Protein AF-A0A519DBK4-F1 (afdb_monomer)

Radius of gyration: 14.8 Å; Cα contacts (8 Å, |Δi|>4): 82; chains: 1; bounding box: 28×33×36 Å

Secondary structure (DSSP, 8-state):
---EEEEEEEEETTEEEEEEEEESSTTHHHHHHHHSS-GGGEEEEEEEES---S-PPPHHHHTT-

Sequence (65 aa):
MVRWIATVWYRHDAHNVDVTHELEELGDLQELIERGPHWDTIAKIEVTRVTLNKTPLTIEQAEKL

Solvent-accessible surface area (backbone atoms only — not comparable to full-atom values): 4094 Å² total; per-residue (Å²): 117,77,40,31,39,38,38,39,29,30,63,44,103,90,47,74,49,76,49,79,43,80,26,66,48,79,69,55,52,55,57,48,50,75,73,49,68,68,66,89,35,54,75,49,76,49,78,45,62,72,70,81,89,61,81,76,81,49,72,81,58,60,81,73,114

Foldseek 3Di:
DFFKKKWWWFDDPPDTDIDIDTDPDPVVVVVCCVPDPPVVRTPDMDMDTPDPPDDPQDPVRVVVD

Nearest PDB structures (foldseek):
  8ckb-assembly1_I001  TM=4.811E-01  e=1.365E-01  Bacteroides phage crAss001
  2lmc-assembly1_A  TM=4.812E-01  e=5.380E-01  Escherichia phage T7
  2wnm-assembly1_A  TM=4.990E-01  e=1.104E+00  Escherichia phage T7
  4pcq-assembly2_C  TM=4.640E-01  e=2.754E+00  Mycobacterium tuberculosis H37Rv
  5tva-assembly2_B  TM=4.700E-01  e=3.138E+00  Aquifex aeolicus

Structure (mmCIF, N/CA/C/O backbone):
data_AF-A0A519DBK4-F1
#
_entry.id   AF-A0A519DBK4-F1
#
loop_
_atom_site.group_PDB
_atom_site.id
_atom_site.type_symbol
_atom_site.label_atom_id
_atom_site.label_alt_id
_atom_site.label_comp_id
_atom_site.label_asym_id
_atom_site.label_entity_id
_atom_site.label_seq_id
_atom_site.pdbx_PDB_ins_code
_atom_site.Cartn_x
_atom_site.Cartn_y
_atom_site.Cartn_z
_atom_site.occupancy
_atom_site.B_iso_or_equiv
_atom_site.auth_seq_id
_atom_site.auth_comp_id
_atom_site.auth_asym_id
_atom_site.auth_atom_id
_atom_site.pdbx_PDB_model_num
ATOM 1 N N . MET A 1 1 ? -9.717 13.216 7.336 1.00 79.12 1 MET A N 1
ATOM 2 C CA . MET A 1 1 ? -8.593 12.789 8.222 1.00 79.12 1 MET A CA 1
ATOM 3 C C . MET A 1 1 ? -7.971 11.549 7.609 1.00 79.12 1 MET A C 1
ATOM 5 O O . MET A 1 1 ? -8.724 10.651 7.258 1.00 79.12 1 MET A O 1
ATOM 9 N N . VAL A 1 2 ? -6.640 11.476 7.501 1.00 86.44 2 VAL A N 1
ATOM 10 C CA . VAL A 1 2 ? -5.949 10.321 6.899 1.00 86.44 2 VAL A CA 1
ATOM 11 C C . VAL A 1 2 ? -6.245 9.048 7.690 1.00 86.44 2 VAL A C 1
ATOM 13 O O . VAL A 1 2 ? -6.051 9.003 8.907 1.00 86.44 2 VAL A O 1
ATOM 16 N N . ARG A 1 3 ? -6.732 8.013 7.001 1.00 90.69 3 ARG A N 1
ATOM 17 C CA . ARG A 1 3 ? -7.051 6.705 7.598 1.00 90.69 3 ARG A CA 1
ATOM 18 C C . ARG A 1 3 ? -6.106 5.615 7.115 1.00 90.69 3 ARG A C 1
ATOM 20 O O . ARG A 1 3 ? -5.840 4.673 7.868 1.00 90.69 3 ARG A O 1
ATOM 27 N N . TRP A 1 4 ? -5.599 5.760 5.896 1.00 93.81 4 TRP A N 1
ATOM 28 C CA . TRP A 1 4 ? -4.786 4.762 5.222 1.00 93.81 4 TRP A CA 1
ATOM 29 C C .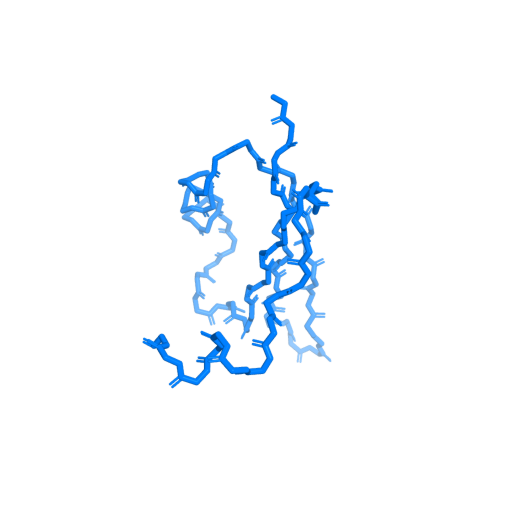 TRP A 1 4 ? -3.524 5.385 4.644 1.00 93.81 4 TRP A C 1
ATOM 31 O O . TRP A 1 4 ? -3.524 6.538 4.221 1.00 93.81 4 TRP A O 1
ATOM 41 N N . ILE A 1 5 ? -2.466 4.589 4.606 1.00 95.31 5 ILE A N 1
ATOM 42 C CA . ILE A 1 5 ? -1.262 4.861 3.836 1.00 95.31 5 ILE A CA 1
ATOM 43 C C . ILE A 1 5 ? -1.172 3.764 2.786 1.00 95.31 5 ILE A C 1
ATOM 45 O O . ILE A 1 5 ? -1.157 2.580 3.128 1.00 95.31 5 ILE A O 1
ATOM 49 N N . ALA A 1 6 ? -1.139 4.157 1.519 1.00 97.00 6 ALA A N 1
ATOM 50 C CA . ALA A 1 6 ? -0.927 3.259 0.399 1.00 97.00 6 ALA A CA 1
ATOM 51 C C . ALA A 1 6 ? 0.442 3.537 -0.217 1.00 97.00 6 ALA A C 1
ATOM 53 O O . ALA A 1 6 ? 0.699 4.647 -0.680 1.00 97.00 6 ALA A O 1
ATOM 54 N N . THR A 1 7 ? 1.304 2.530 -0.254 1.00 97.38 7 THR A N 1
ATOM 55 C CA . THR A 1 7 ? 2.557 2.580 -1.005 1.00 97.38 7 THR A CA 1
ATOM 56 C C . THR A 1 7 ? 2.385 1.759 -2.276 1.00 97.38 7 THR A C 1
ATOM 58 O O . THR A 1 7 ? 1.989 0.592 -2.227 1.00 97.38 7 THR A O 1
ATOM 61 N N . VAL A 1 8 ? 2.642 2.377 -3.425 1.00 96.81 8 VAL A N 1
ATOM 62 C CA . VAL A 1 8 ? 2.561 1.746 -4.745 1.00 96.81 8 VAL A CA 1
ATOM 63 C C . VAL A 1 8 ? 3.965 1.642 -5.313 1.00 96.81 8 VAL A C 1
ATOM 65 O O . VAL A 1 8 ? 4.645 2.652 -5.468 1.00 96.81 8 VAL A O 1
ATOM 68 N N . TRP A 1 9 ? 4.393 0.425 -5.638 1.00 96.88 9 TRP A N 1
ATOM 69 C CA . TRP A 1 9 ? 5.660 0.170 -6.314 1.00 96.88 9 TRP A CA 1
ATOM 70 C C . TRP A 1 9 ? 5.406 0.018 -7.808 1.00 96.88 9 TRP A C 1
ATOM 72 O O . TRP A 1 9 ? 4.711 -0.910 -8.225 1.00 96.88 9 TRP A O 1
ATOM 82 N N . TYR A 1 10 ? 6.014 0.883 -8.607 1.00 95.56 10 TYR A N 1
ATOM 83 C CA . TYR A 1 10 ? 6.010 0.834 -10.062 1.00 95.56 10 TYR A CA 1
ATOM 84 C C . TYR A 1 10 ? 7.324 0.243 -10.577 1.00 95.56 10 TYR A C 1
ATOM 86 O O . TYR A 1 10 ? 8.403 0.550 -10.072 1.00 95.56 10 TYR A O 1
ATOM 94 N N . ARG A 1 11 ? 7.247 -0.600 -11.602 1.00 94.31 11 ARG A N 1
ATOM 95 C CA . ARG A 1 11 ? 8.391 -1.118 -12.346 1.00 94.31 11 ARG A CA 1
ATOM 96 C C . ARG A 1 11 ? 8.962 0.012 -13.186 1.00 94.31 11 ARG A C 1
ATOM 98 O O . ARG A 1 11 ? 8.250 0.611 -13.988 1.00 94.31 11 ARG A O 1
ATOM 105 N N . HIS A 1 12 ? 10.249 0.264 -13.023 1.00 89.94 12 HIS A N 1
ATOM 106 C CA . HIS A 1 12 ? 11.015 1.162 -13.869 1.00 89.94 12 HIS A CA 1
ATOM 107 C C . HIS A 1 12 ? 12.261 0.414 -14.356 1.00 89.94 12 HIS A C 1
ATOM 109 O O . HIS A 1 12 ? 12.753 -0.484 -13.675 1.00 89.94 12 HIS A O 1
ATOM 115 N N . ASP A 1 13 ? 12.781 0.777 -15.528 1.00 85.06 13 ASP A N 1
ATOM 116 C CA . ASP A 1 13 ? 13.734 -0.021 -16.322 1.00 85.06 13 ASP A CA 1
ATOM 117 C C . ASP A 1 13 ? 14.933 -0.621 -15.561 1.00 85.06 13 ASP A C 1
ATOM 119 O O . ASP A 1 13 ? 15.432 -1.680 -15.931 1.00 85.06 13 ASP A O 1
ATOM 123 N N . ALA A 1 14 ? 15.397 0.027 -14.489 1.00 82.88 14 ALA A N 1
ATOM 124 C CA . ALA A 1 14 ? 16.540 -0.417 -13.689 1.00 82.88 14 ALA A CA 1
ATOM 125 C C . ALA A 1 14 ? 16.206 -0.768 -12.225 1.00 82.88 14 ALA A C 1
ATOM 127 O O . ALA A 1 14 ? 17.045 -1.334 -11.528 1.00 82.88 14 ALA A O 1
ATOM 128 N N . HIS A 1 15 ? 15.018 -0.410 -11.733 1.00 83.19 15 HIS A N 1
ATOM 129 C CA . HIS A 1 15 ? 14.628 -0.549 -10.324 1.00 83.19 15 HIS A CA 1
ATOM 130 C C . HIS A 1 15 ? 13.128 -0.302 -10.151 1.00 83.19 15 HIS A C 1
ATOM 132 O O . HIS A 1 15 ? 12.505 0.340 -10.991 1.00 83.19 15 HIS A O 1
ATOM 138 N N . ASN A 1 16 ? 12.548 -0.752 -9.042 1.00 89.94 16 ASN A N 1
ATOM 139 C CA . ASN A 1 16 ? 11.192 -0.341 -8.691 1.00 89.94 16 ASN A CA 1
ATOM 140 C C . ASN A 1 16 ? 11.217 1.051 -8.048 1.00 89.94 16 ASN A C 1
ATOM 142 O O . ASN A 1 16 ? 12.099 1.335 -7.240 1.00 89.94 16 ASN A O 1
ATOM 146 N N . VAL A 1 17 ? 10.238 1.883 -8.391 1.00 94.06 17 VAL A N 1
ATOM 147 C CA . VAL A 1 17 ? 9.993 3.190 -7.772 1.00 94.06 17 VAL A CA 1
ATOM 148 C C . VAL A 1 17 ? 8.774 3.065 -6.876 1.00 94.06 17 VAL A C 1
ATOM 150 O O . VAL A 1 17 ? 7.710 2.676 -7.352 1.00 94.06 17 VAL A O 1
ATOM 153 N N . ASP A 1 18 ? 8.909 3.389 -5.596 1.00 94.44 18 ASP A N 1
ATOM 154 C CA . ASP A 1 18 ? 7.793 3.423 -4.660 1.00 94.44 18 ASP A CA 1
ATOM 155 C C . ASP A 1 18 ? 7.281 4.841 -4.421 1.00 94.44 18 ASP A C 1
ATOM 157 O O . ASP A 1 18 ? 8.045 5.792 -4.267 1.00 94.44 18 ASP A O 1
ATOM 161 N N . VAL A 1 19 ? 5.957 4.983 -4.404 1.00 95.12 19 VAL A N 1
ATOM 162 C CA . VAL A 1 19 ? 5.272 6.244 -4.119 1.00 95.12 19 VAL A CA 1
ATOM 163 C C . VAL A 1 19 ? 4.267 6.002 -3.007 1.00 95.12 19 VAL A C 1
ATOM 165 O O . VAL A 1 19 ? 3.448 5.087 -3.088 1.00 95.12 19 VAL A O 1
ATOM 168 N N . THR A 1 20 ? 4.349 6.809 -1.952 1.00 96.38 20 THR A N 1
ATOM 169 C CA . THR A 1 20 ? 3.483 6.695 -0.777 1.00 96.38 20 THR A CA 1
ATOM 170 C C . THR A 1 20 ? 2.428 7.791 -0.780 1.00 96.38 20 THR A C 1
ATOM 172 O O . THR A 1 20 ? 2.732 8.962 -1.008 1.00 96.38 20 THR A O 1
ATOM 175 N N . HIS A 1 21 ? 1.190 7.397 -0.503 1.00 95.19 21 HIS A N 1
ATOM 176 C CA . HIS A 1 21 ? 0.016 8.250 -0.542 1.00 95.19 21 HIS A CA 1
ATOM 177 C C . HIS A 1 21 ? -0.807 8.103 0.731 1.00 95.19 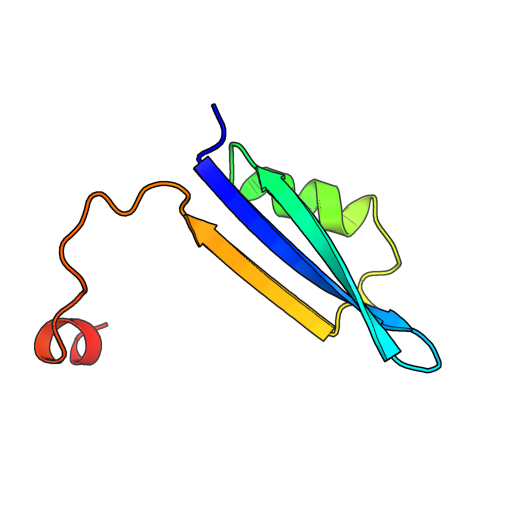21 HIS A C 1
ATOM 179 O O . HIS A 1 21 ? -1.027 7.000 1.232 1.00 95.19 21 HIS A O 1
ATOM 185 N N . GLU A 1 22 ? -1.287 9.232 1.231 1.00 95.44 22 GLU A N 1
ATOM 186 C CA . GLU A 1 22 ? -2.234 9.300 2.334 1.00 95.44 22 GLU A CA 1
ATOM 187 C C . GLU A 1 22 ? -3.655 9.288 1.772 1.00 95.44 22 GLU A C 1
ATOM 189 O O . GLU A 1 22 ? -3.985 10.113 0.921 1.00 95.44 22 GLU A O 1
ATOM 194 N N . LEU A 1 23 ? -4.491 8.362 2.241 1.00 95.56 23 LEU A N 1
ATOM 195 C CA . LEU A 1 23 ? -5.871 8.214 1.780 1.00 95.56 23 LEU A CA 1
ATOM 196 C C . LEU A 1 23 ? -6.849 8.359 2.948 1.00 95.56 23 LEU A C 1
ATOM 198 O O . LEU A 1 23 ? -6.595 7.912 4.078 1.00 95.56 23 LEU A O 1
ATOM 202 N N . GLU A 1 24 ? -7.999 8.966 2.669 1.00 94.06 24 GLU A N 1
ATOM 203 C CA . GLU A 1 24 ? -9.109 9.027 3.617 1.00 94.06 24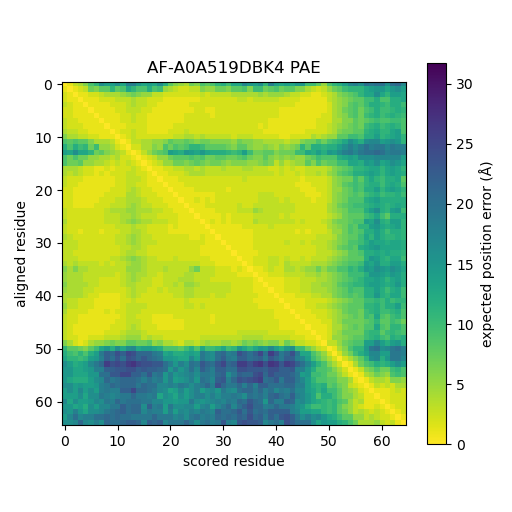 GLU A CA 1
ATOM 204 C C . GLU A 1 24 ? -10.006 7.795 3.460 1.00 94.06 24 GLU A C 1
ATOM 206 O O . GLU A 1 24 ? -10.367 7.161 4.459 1.00 94.06 24 GLU A O 1
ATOM 211 N N . GLU A 1 25 ? -10.272 7.380 2.222 1.00 93.19 25 GLU A N 1
ATOM 212 C CA . GLU A 1 25 ? -11.054 6.193 1.887 1.00 93.19 25 GLU A CA 1
ATOM 213 C C . GLU A 1 25 ? -10.257 5.222 1.006 1.00 93.19 25 GLU A C 1
ATOM 215 O O . GLU A 1 25 ? -9.367 5.608 0.258 1.00 93.19 25 GLU A O 1
ATOM 220 N N . LEU A 1 26 ? -10.565 3.921 1.082 1.00 93.19 26 LEU A N 1
ATOM 221 C CA . LEU A 1 26 ? -9.919 2.939 0.197 1.00 93.19 26 LEU A CA 1
ATOM 222 C C . LEU A 1 26 ? -10.335 3.120 -1.270 1.00 93.19 26 LEU A C 1
ATOM 224 O O . LEU A 1 26 ? -9.584 2.722 -2.153 1.00 93.19 26 LEU A O 1
ATOM 228 N N . GLY A 1 27 ? -11.503 3.721 -1.530 1.00 94.50 27 GLY A N 1
ATOM 229 C CA . GLY A 1 27 ? -11.951 4.062 -2.883 1.00 94.50 27 GLY A CA 1
ATOM 230 C C . GLY A 1 27 ? -11.021 5.058 -3.581 1.00 94.50 27 GLY A C 1
ATOM 231 O O . GLY A 1 27 ? -10.782 4.918 -4.777 1.00 94.50 27 GLY A O 1
ATOM 232 N N . ASP A 1 28 ? -10.398 5.965 -2.821 1.0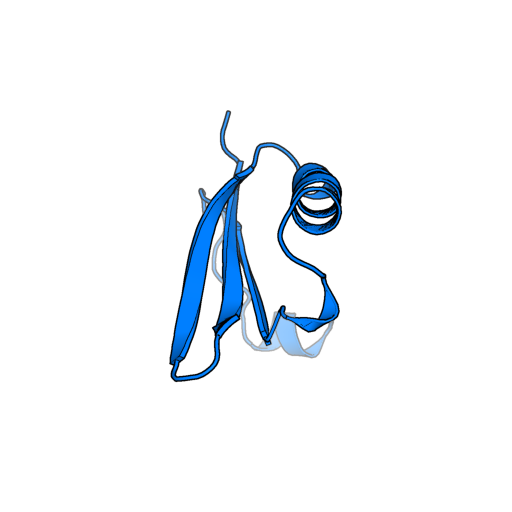0 95.06 28 ASP A N 1
ATOM 233 C CA . ASP A 1 28 ? -9.426 6.946 -3.323 1.00 95.06 28 ASP A CA 1
ATOM 234 C C . ASP A 1 28 ? -8.230 6.270 -4.022 1.00 95.06 28 ASP A C 1
ATOM 236 O O . ASP A 1 28 ? -7.610 6.845 -4.918 1.00 95.06 28 ASP A O 1
ATOM 240 N N . LEU A 1 29 ? -7.908 5.022 -3.647 1.00 95.56 29 LEU A N 1
ATOM 241 C CA . LEU A 1 29 ? -6.848 4.249 -4.293 1.00 95.56 29 LEU A CA 1
ATOM 242 C C . LEU A 1 29 ? -7.170 3.961 -5.763 1.00 95.56 29 LEU A C 1
ATOM 244 O O . LEU A 1 29 ? -6.265 3.999 -6.589 1.00 95.56 29 LEU A O 1
ATOM 248 N N . GLN A 1 30 ? -8.431 3.683 -6.105 1.00 95.12 30 GLN A N 1
ATOM 249 C CA . GLN A 1 30 ? -8.805 3.423 -7.495 1.00 95.12 30 GLN A CA 1
ATOM 250 C C . GLN A 1 30 ? -8.537 4.657 -8.358 1.00 95.12 30 GLN A C 1
ATOM 252 O O . GLN A 1 30 ? -7.872 4.549 -9.386 1.00 95.12 30 GLN A O 1
ATOM 257 N N . GLU A 1 31 ? -8.988 5.831 -7.911 1.00 93.81 31 GLU A N 1
ATOM 258 C 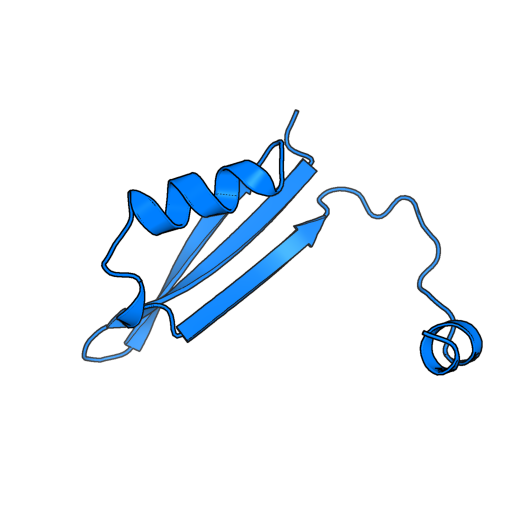CA . GLU A 1 31 ? -8.741 7.087 -8.623 1.00 93.81 31 GLU A CA 1
ATOM 259 C C . GLU A 1 31 ? -7.243 7.354 -8.792 1.00 93.81 31 GLU A C 1
ATOM 261 O O . GLU A 1 31 ? -6.803 7.836 -9.836 1.00 93.81 31 GLU A O 1
ATOM 266 N N . LEU A 1 32 ? -6.444 7.014 -7.779 1.00 93.56 32 LEU A N 1
ATOM 267 C CA . LEU A 1 32 ? -4.995 7.152 -7.823 1.00 93.56 32 LEU A CA 1
ATOM 268 C C . LEU A 1 32 ? -4.365 6.263 -8.894 1.00 93.56 32 LEU A C 1
ATOM 270 O O . LEU A 1 32 ? -3.535 6.741 -9.667 1.00 93.56 32 LEU A O 1
ATOM 274 N N . ILE A 1 33 ? -4.767 4.993 -8.956 1.00 94.69 33 ILE A N 1
ATOM 275 C CA . ILE A 1 33 ? -4.272 4.053 -9.965 1.00 94.69 33 ILE A CA 1
ATOM 276 C C . ILE A 1 33 ? -4.698 4.482 -11.371 1.00 94.69 33 ILE A C 1
ATOM 278 O O . ILE A 1 33 ? -3.887 4.433 -12.291 1.00 94.69 33 ILE A O 1
ATOM 282 N N . GLU A 1 34 ? -5.935 4.946 -11.546 1.00 94.44 34 GLU A N 1
ATOM 283 C CA . GLU A 1 34 ? -6.442 5.377 -12.854 1.00 94.44 34 GLU A CA 1
ATOM 284 C C . GLU A 1 34 ? -5.800 6.678 -13.356 1.00 94.44 34 GLU A C 1
ATOM 286 O O . GLU A 1 34 ? -5.638 6.865 -14.562 1.00 94.44 34 GLU A O 1
ATOM 291 N N . ARG A 1 35 ? -5.424 7.587 -12.448 1.00 93.19 35 ARG A N 1
ATOM 292 C CA . ARG A 1 35 ? -4.783 8.870 -12.790 1.00 93.19 35 ARG A CA 1
ATOM 293 C C . ARG A 1 35 ? -3.257 8.805 -12.835 1.00 93.19 35 ARG A C 1
ATOM 295 O O . ARG A 1 35 ? -2.629 9.762 -13.291 1.00 93.19 35 ARG A O 1
ATOM 302 N N . GLY A 1 36 ? -2.674 7.742 -12.294 1.00 89.25 36 GLY A N 1
ATOM 303 C CA . GLY A 1 36 ? -1.237 7.548 -12.181 1.00 89.25 36 GLY A CA 1
ATOM 304 C C . GLY A 1 36 ? -0.580 7.027 -13.464 1.00 89.25 36 GLY A C 1
ATOM 305 O O . GLY A 1 36 ? -1.142 7.113 -14.559 1.00 89.25 36 GLY A O 1
ATOM 306 N N . PRO A 1 37 ? 0.646 6.489 -13.345 1.00 91.12 37 PRO A N 1
ATOM 307 C CA . PRO A 1 37 ? 1.280 5.713 -14.405 1.00 91.12 37 PRO A CA 1
ATOM 308 C C . PRO A 1 37 ? 0.397 4.548 -14.871 1.00 91.12 37 PRO A C 1
ATOM 310 O O . PRO A 1 37 ? -0.487 4.091 -14.150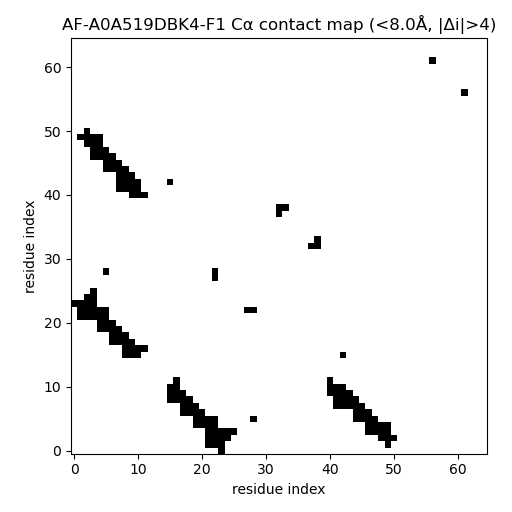 1.00 91.12 37 PRO A O 1
ATOM 313 N N . HIS A 1 38 ? 0.674 4.017 -16.064 1.00 92.56 38 HIS A N 1
ATOM 314 C CA . HIS A 1 38 ? -0.077 2.883 -16.606 1.00 92.56 38 HIS A CA 1
ATOM 315 C C . HIS A 1 38 ? -0.096 1.704 -15.619 1.00 92.56 38 HIS A C 1
ATOM 317 O O . HIS A 1 38 ? 0.957 1.288 -15.138 1.00 92.56 38 HIS A O 1
ATOM 323 N N . TRP A 1 39 ? -1.272 1.139 -15.343 1.00 90.62 39 TRP A N 1
ATOM 324 C CA . TRP A 1 39 ? -1.476 0.125 -14.299 1.00 90.62 39 TRP A CA 1
ATOM 325 C C . TRP A 1 39 ? -0.611 -1.136 -14.475 1.00 90.62 39 TRP A C 1
ATOM 327 O O . TRP A 1 39 ? -0.172 -1.708 -13.482 1.00 90.62 39 TRP A O 1
ATOM 337 N N . ASP A 1 40 ? -0.272 -1.519 -15.713 1.00 92.94 40 ASP A N 1
ATOM 338 C CA . ASP A 1 40 ? 0.674 -2.621 -16.001 1.00 92.94 40 ASP A CA 1
ATOM 339 C C . ASP A 1 40 ? 2.073 -2.418 -15.395 1.00 92.94 40 ASP A C 1
ATOM 341 O O . ASP A 1 40 ? 2.841 -3.368 -15.234 1.00 92.94 40 ASP A O 1
ATOM 345 N N . THR A 1 41 ? 2.433 -1.180 -15.058 1.00 94.62 41 THR A N 1
ATOM 346 C CA . THR A 1 41 ? 3.706 -0.890 -14.394 1.00 94.62 41 THR A CA 1
ATOM 347 C C . THR A 1 41 ? 3.660 -1.190 -12.900 1.00 94.62 41 THR A C 1
ATOM 349 O O . THR A 1 41 ? 4.709 -1.247 -12.273 1.00 94.62 41 THR A O 1
ATOM 352 N N . ILE A 1 42 ? 2.499 -1.442 -12.297 1.00 95.56 42 ILE A N 1
ATOM 353 C CA . ILE A 1 42 ? 2.394 -1.690 -10.857 1.00 95.56 42 ILE A CA 1
ATOM 354 C C . ILE A 1 42 ? 2.933 -3.088 -10.525 1.00 95.56 42 ILE A C 1
ATOM 356 O O . ILE A 1 42 ? 2.433 -4.112 -10.984 1.00 95.56 42 ILE A O 1
ATOM 360 N N . ALA A 1 43 ? 3.966 -3.142 -9.688 1.00 95.56 43 ALA A N 1
ATOM 361 C CA . ALA A 1 43 ? 4.529 -4.382 -9.163 1.00 95.56 43 ALA A CA 1
ATOM 362 C C . ALA A 1 43 ? 3.824 -4.847 -7.883 1.00 95.56 43 ALA A C 1
ATOM 364 O O . ALA A 1 43 ? 3.626 -6.045 -7.687 1.00 95.56 43 ALA A O 1
ATOM 365 N N . LYS A 1 44 ? 3.499 -3.903 -6.995 1.00 95.94 44 LYS A N 1
ATOM 366 C CA . LYS A 1 44 ? 2.921 -4.159 -5.673 1.00 95.94 44 LYS A CA 1
ATOM 367 C C . LYS A 1 44 ? 2.150 -2.925 -5.217 1.00 95.94 44 LYS A C 1
ATOM 369 O O . LYS A 1 44 ? 2.574 -1.803 -5.481 1.00 95.94 44 LYS A O 1
ATOM 374 N N . ILE A 1 45 ? 1.070 -3.143 -4.475 1.00 96.69 45 ILE A N 1
ATOM 375 C CA . ILE A 1 45 ? 0.440 -2.118 -3.643 1.00 96.69 45 ILE A CA 1
ATOM 376 C C . ILE A 1 45 ? 0.386 -2.664 -2.220 1.00 96.69 45 ILE A C 1
ATOM 378 O O . ILE A 1 45 ? -0.005 -3.810 -2.006 1.00 96.69 45 ILE A O 1
ATOM 382 N N . GLU A 1 46 ? 0.797 -1.858 -1.251 1.00 96.94 46 GLU A N 1
ATOM 383 C CA . GLU A 1 46 ? 0.674 -2.151 0.173 1.00 96.94 46 GLU A CA 1
ATOM 384 C C . GLU A 1 46 ? -0.183 -1.070 0.802 1.00 96.94 46 GLU A C 1
ATOM 386 O O . GLU A 1 46 ? 0.095 0.115 0.640 1.00 96.94 46 GLU A O 1
ATOM 391 N N . VAL A 1 47 ? -1.232 -1.483 1.507 1.00 95.44 47 VAL A N 1
ATOM 392 C CA . VAL A 1 47 ? -2.147 -0.564 2.174 1.00 95.44 47 VAL A CA 1
ATOM 393 C C . VAL A 1 47 ? -2.124 -0.853 3.662 1.00 95.44 47 VAL A C 1
ATOM 395 O O . VAL A 1 47 ? -2.403 -1.969 4.100 1.00 95.44 47 VAL A O 1
ATOM 398 N N . THR A 1 48 ? -1.801 0.167 4.445 1.00 92.88 48 THR A N 1
ATOM 399 C CA . THR A 1 48 ? -1.724 0.093 5.902 1.00 92.88 48 THR A CA 1
ATOM 400 C C . THR A 1 48 ? -2.696 1.083 6.525 1.00 92.88 48 THR A C 1
ATOM 402 O O . THR A 1 48 ? -2.921 2.179 6.016 1.00 92.88 48 THR A O 1
ATOM 405 N N . ARG A 1 49 ? -3.324 0.694 7.637 1.00 89.94 49 ARG A N 1
ATOM 406 C CA . ARG A 1 49 ? -4.183 1.598 8.406 1.00 89.94 49 ARG A CA 1
ATOM 407 C C . ARG A 1 49 ? -3.313 2.430 9.344 1.00 89.94 49 ARG A C 1
ATOM 409 O O . ARG A 1 49 ? -2.573 1.855 10.135 1.00 89.94 49 ARG A O 1
ATOM 416 N N . VAL A 1 50 ? -3.460 3.756 9.317 1.00 86.81 50 VAL A N 1
ATOM 417 C CA . VAL A 1 50 ? -2.643 4.693 10.120 1.00 86.81 50 VAL A CA 1
ATOM 418 C C . VAL A 1 50 ? -2.789 4.453 11.624 1.00 86.81 50 VAL A C 1
ATOM 420 O O . VAL A 1 50 ? -1.847 4.644 12.385 1.00 86.81 50 VAL A O 1
ATOM 423 N N . THR A 1 51 ? -3.964 4.006 12.075 1.00 72.19 51 THR A N 1
ATOM 424 C CA . THR A 1 51 ? -4.231 3.727 13.492 1.00 72.19 51 THR A CA 1
ATOM 425 C C . THR A 1 51 ? -4.563 2.252 13.712 1.00 72.19 51 THR A C 1
ATOM 427 O O . THR A 1 51 ? -5.637 1.774 13.331 1.00 72.19 51 THR A O 1
ATOM 430 N N . LEU A 1 52 ? -3.666 1.537 14.392 1.00 64.44 52 LEU A N 1
ATOM 431 C CA . LEU A 1 52 ? -3.919 0.213 14.959 1.00 64.44 52 LEU A CA 1
ATOM 432 C C . LEU A 1 52 ? -4.670 0.374 16.282 1.00 64.44 52 LEU A C 1
ATOM 434 O O . LEU A 1 52 ? -4.075 0.381 17.350 1.00 64.44 52 LEU A O 1
ATOM 438 N N . ASN A 1 53 ? -5.994 0.503 16.223 1.00 55.66 53 ASN A N 1
ATOM 439 C CA . ASN A 1 53 ? -6.822 0.500 17.435 1.00 55.66 53 ASN A CA 1
ATOM 440 C C . ASN A 1 53 ? -7.306 -0.910 17.813 1.00 55.66 53 ASN A C 1
ATOM 442 O O . ASN A 1 53 ? -8.408 -1.070 18.336 1.00 55.66 53 ASN A O 1
ATOM 446 N N . LYS A 1 54 ? -6.533 -1.955 17.488 1.00 57.81 54 LYS A N 1
ATOM 447 C CA . LYS A 1 54 ? -6.899 -3.340 17.796 1.00 57.81 54 LYS A CA 1
ATOM 448 C C . LYS A 1 54 ? -5.684 -4.179 18.155 1.00 57.81 54 LYS A C 1
ATOM 450 O O . LYS A 1 54 ? -4.649 -4.104 17.498 1.00 57.81 54 LYS A O 1
ATOM 455 N N . THR A 1 55 ? -5.874 -5.009 19.175 1.00 61.12 55 THR A N 1
ATOM 456 C CA . THR A 1 55 ? -5.053 -6.180 19.466 1.00 61.12 55 THR A CA 1
ATOM 457 C C . THR A 1 55 ? -4.827 -6.962 18.165 1.00 61.12 55 THR A C 1
ATOM 459 O O . THR A 1 5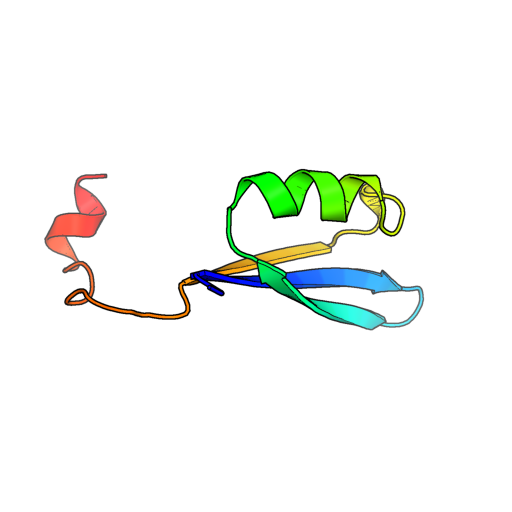5 ? -5.801 -7.153 17.426 1.00 61.12 55 THR A O 1
ATOM 462 N N . PRO A 1 56 ? -3.588 -7.380 17.849 1.00 64.44 56 PRO A N 1
ATOM 463 C CA . PRO A 1 56 ? -3.316 -8.218 16.686 1.00 64.44 56 PRO A CA 1
ATOM 464 C C . PRO A 1 56 ? -4.240 -9.438 16.683 1.00 64.44 56 PRO A C 1
ATOM 466 O O . PRO A 1 56 ? -4.562 -9.962 17.753 1.00 64.44 56 PRO A O 1
ATOM 469 N N . LEU A 1 57 ? -4.669 -9.878 15.498 1.00 68.81 57 LEU A N 1
ATOM 470 C CA . LEU A 1 57 ? -5.421 -11.125 15.368 1.00 68.81 57 LEU A CA 1
ATOM 471 C C . LEU A 1 57 ? -4.590 -12.256 15.989 1.00 68.81 57 LEU A C 1
ATOM 473 O O . LEU A 1 57 ? -3.403 -12.379 15.676 1.00 68.81 57 LEU A O 1
ATOM 477 N N . THR A 1 58 ? -5.183 -13.063 16.869 1.00 75.94 58 THR A N 1
ATOM 478 C CA . THR A 1 58 ? -4.479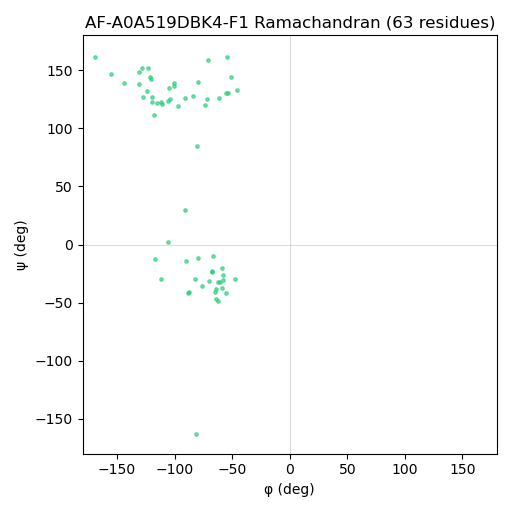 -14.259 17.351 1.00 75.94 58 THR A CA 1
ATOM 479 C C . THR A 1 58 ? -4.393 -15.288 16.224 1.00 75.94 58 THR A C 1
ATOM 481 O O . THR A 1 58 ? -5.179 -15.247 15.272 1.00 75.94 58 THR A O 1
ATOM 484 N N . ILE A 1 59 ? -3.441 -16.219 16.320 1.00 73.88 59 ILE A N 1
ATOM 485 C CA . ILE A 1 59 ? -3.239 -17.273 15.312 1.00 73.88 59 ILE A CA 1
ATOM 486 C C . ILE A 1 59 ? -4.548 -18.056 15.104 1.00 73.88 59 ILE A C 1
ATOM 488 O O . ILE A 1 59 ? -4.988 -18.254 13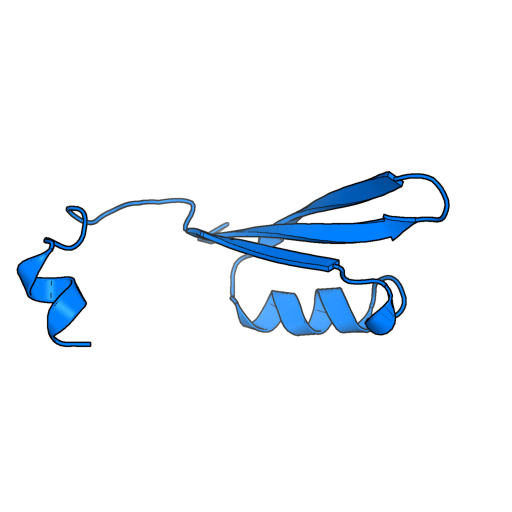.975 1.00 73.88 59 ILE A O 1
ATOM 492 N N . GLU A 1 60 ? -5.252 -18.366 16.193 1.00 82.00 60 GLU A N 1
ATOM 493 C CA . GLU A 1 60 ? -6.518 -19.108 16.197 1.00 82.00 60 GLU A CA 1
ATOM 494 C C . GLU A 1 60 ? -7.683 -18.338 15.552 1.00 82.00 60 GLU A C 1
ATOM 496 O O . GLU A 1 60 ? -8.681 -18.937 15.144 1.00 82.00 60 GLU A O 1
ATOM 501 N N . GLN A 1 61 ? -7.603 -17.004 15.497 1.00 72.88 61 GLN A N 1
ATOM 502 C CA . GLN A 1 61 ? -8.587 -16.164 14.812 1.00 72.88 61 GLN A CA 1
ATOM 503 C C . GLN A 1 61 ? -8.307 -16.083 13.309 1.00 72.88 61 GLN A C 1
ATOM 505 O O . GLN A 1 61 ? -9.249 -15.937 12.535 1.00 72.88 61 GLN A O 1
ATOM 510 N N . ALA A 1 62 ? -7.039 -16.189 12.898 1.00 72.31 62 ALA A N 1
ATOM 511 C CA . ALA A 1 62 ? -6.638 -16.107 11.496 1.00 72.31 62 ALA A CA 1
ATOM 512 C C . ALA A 1 62 ? -6.967 -17.400 10.738 1.00 72.31 62 ALA A C 1
ATOM 514 O O . ALA A 1 62 ? -7.400 -17.339 9.596 1.00 72.31 62 ALA A O 1
ATOM 515 N N . GLU A 1 63 ? -6.849 -18.558 11.393 1.00 72.50 63 GLU A N 1
ATOM 516 C CA . GLU A 1 63 ? -7.178 -19.873 10.816 1.00 72.50 63 GLU A CA 1
ATOM 517 C C . GLU A 1 63 ? -8.677 -20.078 10.513 1.00 72.50 63 GLU A C 1
ATOM 519 O O . GLU A 1 63 ? -9.049 -21.067 9.885 1.00 72.50 63 GLU A O 1
ATOM 524 N N . LYS A 1 64 ? -9.552 -19.172 10.974 1.00 70.56 64 LYS A N 1
ATOM 525 C CA . LYS A 1 64 ? -11.017 -19.251 10.813 1.00 70.56 64 LYS A CA 1
ATOM 526 C C . LYS A 1 64 ? -11.595 -18.282 9.771 1.00 70.56 64 LYS A C 1
ATOM 528 O O . LYS A 1 64 ? -12.820 -18.230 9.646 1.00 70.56 64 LYS A O 1
ATOM 533 N N . LEU A 1 65 ? -10.755 -17.500 9.090 1.00 67.56 65 LEU A N 1
ATOM 534 C CA . LEU A 1 65 ? -11.130 -16.584 8.000 1.00 67.56 65 LEU A CA 1
ATOM 535 C C . LEU A 1 65 ? -10.992 -17.271 6.639 1.00 67.56 65 LEU A C 1
ATOM 537 O O . LEU A 1 65 ? -11.856 -16.992 5.779 1.00 67.56 65 LEU A O 1
#

pLDDT: mean 87.38, std 11.25, range [55.66, 97.38]

Mean predicted aligned error: 7.03 Å